Protein AF-A0A286RSZ4-F1 (afdb_monomer)

Solvent-accessible surface area (backbone atoms only — not comparable to full-atom values): 3705 Å² total; per-residue (Å²): 135,73,100,63,85,68,43,62,59,74,44,85,50,97,79,64,75,25,56,35,59,34,81,92,36,64,78,70,77,62,64,69,56,52,53,50,50,52,54,55,44,42,73,78,45,67,92,71,74,55,72,30,57,69,75,71,109

Mean predicted aligned error: 5.04 Å

pLDDT: mean 85.8, std 9.42, range [50.22, 94.69]

Secondary structure (DSSP, 8-state):
--S-SSSGGG---SSS-SGGGSGGGTT---HHHHHHHHHHHHHHSTTTS-HHHHHH-

InterPro domains:
  IPR000823 Plant peroxidase [PR00461] (29-42)
  IPR000823 Plant peroxidase [PR00461] (48-57)
  IPR000823 Plant peroxidase [PTHR31235] (2-56)
  IPR002016 Haem peroxidase [PF00141] (3-57)
  IPR002016 Haem peroxidase [PS50873] (1-57)
  IPR010255 Haem peroxidase superfamily [SSF48113] (3-57)

Structure (mmCIF, N/CA/C/O backbone):
data_AF-A0A286RSZ4-F1
#
_entry.id   AF-A0A286RSZ4-F1
#
loop_
_atom_site.group_PDB
_atom_site.id
_atom_site.type_symbol
_atom_site.label_atom_id
_atom_site.label_alt_id
_atom_site.label_comp_id
_atom_site.label_asym_id
_atom_site.label_entity_id
_atom_site.label_seq_id
_atom_site.pdbx_PDB_ins_code
_atom_site.Cartn_x
_atom_site.Cartn_y
_atom_site.Cartn_z
_atom_site.occupancy
_atom_site.B_iso_or_equiv
_atom_site.auth_seq_id
_atom_site.auth_comp_id
_atom_site.auth_asym_id
_atom_site.auth_atom_id
_atom_site.pdbx_PDB_model_num
ATOM 1 N N . TYR A 1 1 ? 14.067 -11.281 -4.981 1.00 51.78 1 TYR A N 1
ATOM 2 C CA . TYR A 1 1 ? 13.414 -11.242 -3.664 1.00 51.78 1 TYR A CA 1
ATOM 3 C C . TYR A 1 1 ? 13.609 -9.835 -3.136 1.00 51.78 1 TYR A C 1
ATOM 5 O O . TYR A 1 1 ? 14.747 -9.464 -2.874 1.00 51.78 1 TYR A O 1
ATOM 13 N N . LEU A 1 2 ? 12.561 -9.015 -3.152 1.00 50.22 2 LEU A N 1
ATOM 14 C CA . LEU A 1 2 ? 12.567 -7.713 -2.485 1.00 50.22 2 LEU A CA 1
ATOM 15 C C . LEU A 1 2 ? 12.147 -7.980 -1.035 1.00 50.22 2 LEU A C 1
ATOM 17 O O . LEU A 1 2 ? 11.199 -8.727 -0.842 1.00 50.22 2 LEU A O 1
ATOM 21 N N . GLN A 1 3 ? 12.983 -7.520 -0.101 1.00 63.47 3 GLN A N 1
ATOM 22 C CA . GLN A 1 3 ? 13.014 -7.537 1.379 1.00 63.47 3 GLN A CA 1
ATOM 23 C C . GLN A 1 3 ? 12.054 -8.365 2.279 1.00 63.47 3 GLN A C 1
ATOM 25 O O . GLN A 1 3 ? 12.273 -8.364 3.486 1.00 63.47 3 GLN A O 1
ATOM 30 N N . GLY A 1 4 ? 11.109 -9.165 1.787 1.00 68.81 4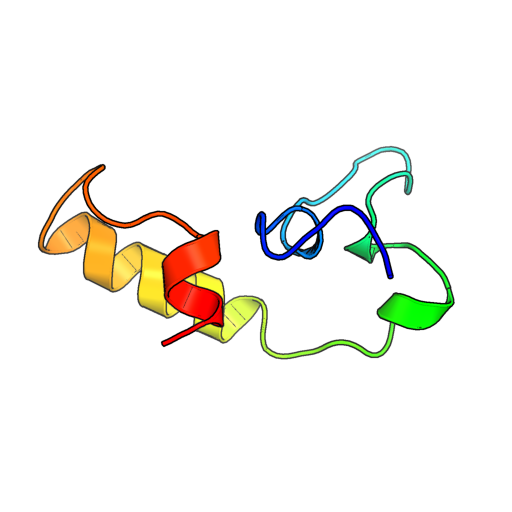 GLY A N 1
ATOM 31 C CA . GLY A 1 4 ? 10.265 -10.054 2.593 1.00 68.81 4 GLY A CA 1
ATOM 32 C C . GLY A 1 4 ? 8.782 -9.974 2.230 1.00 68.81 4 GLY A C 1
ATOM 33 O O . GLY A 1 4 ? 8.393 -9.296 1.288 1.00 68.81 4 GLY A O 1
ATOM 34 N N . CYS A 1 5 ? 7.943 -10.691 2.984 1.00 78.31 5 CYS A N 1
ATOM 35 C CA . CYS A 1 5 ? 6.479 -10.580 2.915 1.00 78.31 5 CYS A CA 1
ATOM 36 C C . CYS A 1 5 ? 5.997 -9.527 3.925 1.00 78.31 5 CYS A C 1
ATOM 38 O O . CYS A 1 5 ? 5.250 -9.839 4.844 1.00 78.31 5 CYS A O 1
ATOM 40 N N . ASP A 1 6 ? 6.504 -8.301 3.816 1.00 82.38 6 ASP A N 1
ATOM 41 C CA . ASP A 1 6 ? 6.271 -7.210 4.776 1.00 82.38 6 ASP A CA 1
ATOM 42 C C . ASP A 1 6 ? 5.225 -6.185 4.295 1.00 82.38 6 ASP A C 1
ATOM 44 O O . ASP A 1 6 ? 4.880 -5.248 5.014 1.00 82.38 6 ASP A O 1
ATOM 48 N N . GLY A 1 7 ? 4.685 -6.370 3.085 1.00 82.38 7 GLY A N 1
ATOM 49 C CA . GLY A 1 7 ? 3.678 -5.487 2.493 1.00 82.38 7 GLY A CA 1
ATOM 50 C C . GLY A 1 7 ? 4.241 -4.179 1.924 1.00 82.38 7 GLY A C 1
ATOM 51 O O . GLY A 1 7 ? 3.461 -3.316 1.522 1.00 82.38 7 GLY A O 1
ATOM 52 N N . SER A 1 8 ? 5.566 -4.027 1.838 1.00 86.69 8 SER A N 1
ATOM 53 C CA . SER A 1 8 ? 6.248 -2.839 1.292 1.00 86.69 8 SER A CA 1
ATOM 54 C C . SER A 1 8 ? 5.831 -2.492 -0.147 1.00 86.69 8 SER A C 1
ATOM 56 O O . SER A 1 8 ? 5.720 -1.313 -0.493 1.00 86.69 8 SER A O 1
ATOM 58 N N . VAL A 1 9 ? 5.469 -3.493 -0.958 1.00 89.00 9 VAL A N 1
ATOM 59 C CA . VAL A 1 9 ? 4.920 -3.319 -2.318 1.00 89.00 9 VAL A CA 1
ATOM 60 C C . VAL A 1 9 ? 3.577 -2.576 -2.372 1.00 89.00 9 VAL A C 1
ATOM 62 O O . VAL A 1 9 ? 3.190 -2.077 -3.429 1.00 89.00 9 VAL A O 1
ATOM 65 N N . LEU A 1 10 ? 2.851 -2.471 -1.256 1.00 88.50 10 LEU A N 1
ATOM 66 C CA . LEU A 1 10 ? 1.585 -1.731 -1.192 1.00 88.50 10 LEU A CA 1
ATOM 67 C C . LEU A 1 10 ? 1.784 -0.221 -1.017 1.00 88.50 10 LEU A C 1
ATOM 69 O O . LEU A 1 10 ? 0.840 0.548 -1.208 1.00 88.50 10 LEU A O 1
ATOM 73 N N . LEU A 1 11 ? 2.992 0.217 -0.658 1.00 88.94 11 LEU A N 1
ATOM 74 C CA . LEU A 1 11 ? 3.281 1.621 -0.399 1.00 88.94 11 LEU A CA 1
ATOM 75 C C . LEU A 1 11 ? 3.302 2.427 -1.703 1.00 88.94 11 LEU A C 1
ATOM 77 O O . LEU A 1 11 ? 3.872 2.009 -2.710 1.00 88.94 11 LEU A O 1
ATOM 81 N N . ASN A 1 12 ? 2.702 3.618 -1.669 1.00 88.00 12 ASN A N 1
ATOM 82 C CA . ASN A 1 12 ? 2.786 4.589 -2.760 1.00 88.00 12 ASN A CA 1
ATOM 83 C C . ASN A 1 12 ? 3.911 5.593 -2.467 1.00 88.00 12 ASN A C 1
ATOM 85 O O . ASN A 1 12 ? 4.063 6.037 -1.327 1.00 88.00 12 ASN A O 1
ATOM 89 N N . SER A 1 13 ? 4.670 5.989 -3.490 1.00 87.31 13 SER A N 1
ATOM 90 C CA . SER A 1 13 ? 5.704 7.023 -3.385 1.00 87.31 13 SER A CA 1
ATOM 91 C C . SER A 1 13 ? 5.335 8.252 -4.209 1.00 87.31 13 SER A C 1
ATOM 93 O O . SER A 1 13 ? 4.775 8.152 -5.295 1.00 87.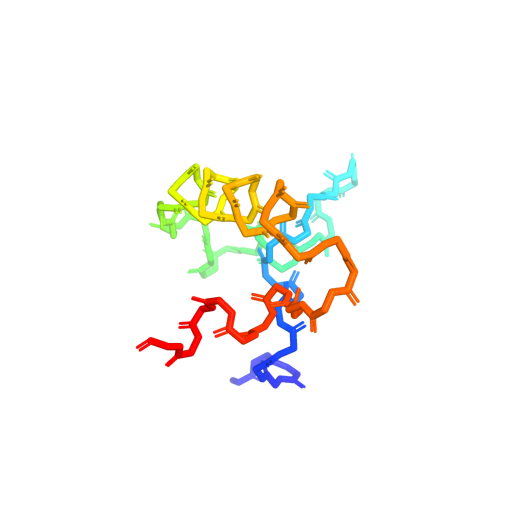31 13 SER A O 1
ATOM 95 N N . THR A 1 14 ? 5.692 9.434 -3.710 1.00 88.00 14 THR A N 1
ATOM 96 C CA . THR A 1 14 ? 5.619 10.694 -4.467 1.00 88.00 14 THR A CA 1
ATOM 97 C C . THR A 1 14 ? 6.859 10.932 -5.334 1.00 88.00 14 THR A C 1
ATOM 99 O O . THR A 1 14 ? 6.832 11.776 -6.226 1.00 88.00 14 THR A O 1
ATOM 102 N N . THR A 1 15 ? 7.944 10.190 -5.094 1.00 89.44 15 THR A N 1
ATOM 103 C CA . THR A 1 15 ? 9.242 10.310 -5.778 1.00 89.44 15 THR A CA 1
ATOM 104 C C . THR A 1 15 ? 9.535 9.130 -6.710 1.00 89.44 15 THR A C 1
ATOM 106 O O . THR A 1 15 ? 10.640 9.039 -7.243 1.00 89.44 15 THR A O 1
ATOM 109 N N . ASN A 1 16 ? 8.557 8.243 -6.938 1.00 84.56 16 ASN A N 1
ATOM 110 C CA . ASN A 1 16 ? 8.693 6.990 -7.696 1.00 84.56 16 ASN A CA 1
ATOM 111 C C . ASN A 1 16 ? 9.769 6.037 -7.139 1.00 84.56 16 ASN A C 1
ATOM 113 O O . ASN A 1 16 ? 10.431 5.322 -7.891 1.00 84.56 16 ASN A O 1
ATOM 117 N N . GLN A 1 17 ? 9.984 6.065 -5.821 1.00 87.62 17 GLN A N 1
ATOM 118 C CA . GLN A 1 17 ? 10.954 5.211 -5.127 1.00 87.62 17 GLN A CA 1
ATOM 119 C C . GLN A 1 17 ? 10.313 3.996 -4.446 1.00 87.62 17 GLN A C 1
ATOM 121 O O . GLN A 1 17 ? 11.034 3.184 -3.868 1.00 87.62 17 GLN A O 1
ATOM 126 N N . ALA A 1 18 ? 8.983 3.865 -4.478 1.00 88.88 18 ALA A N 1
ATOM 127 C CA . ALA A 1 18 ? 8.323 2.708 -3.890 1.00 88.88 18 ALA A CA 1
ATOM 128 C C . ALA A 1 18 ? 8.582 1.461 -4.735 1.00 88.88 18 ALA A C 1
ATOM 130 O O . ALA A 1 18 ? 8.731 1.528 -5.957 1.00 88.88 18 ALA A O 1
ATOM 131 N N . GLU A 1 19 ? 8.547 0.295 -4.091 1.00 87.00 19 GLU A N 1
ATOM 132 C CA . GLU A 1 19 ? 8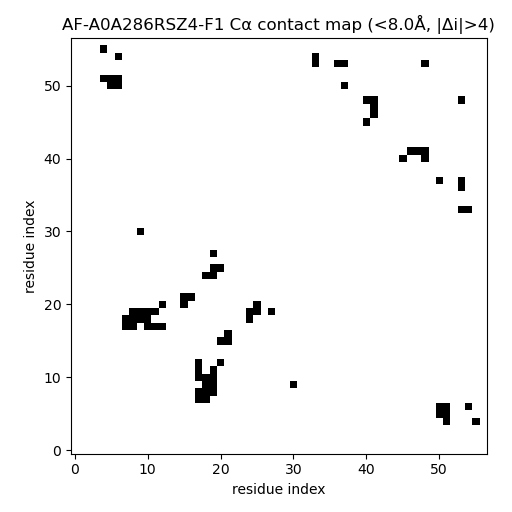.653 -0.980 -4.799 1.00 87.00 19 GLU A CA 1
ATOM 133 C C . GLU A 1 19 ? 7.558 -1.136 -5.853 1.00 87.00 19 GLU A C 1
ATOM 135 O O . GLU A 1 19 ? 7.801 -1.706 -6.913 1.00 87.00 19 GLU A O 1
ATOM 140 N N . LYS A 1 20 ? 6.377 -0.571 -5.601 1.00 87.75 20 LYS A N 1
ATOM 141 C CA . LYS A 1 20 ? 5.261 -0.523 -6.546 1.00 87.75 20 LYS A CA 1
ATOM 142 C C . LYS A 1 20 ? 5.624 0.126 -7.889 1.00 87.75 20 LYS A C 1
ATOM 144 O O . LYS A 1 20 ? 5.136 -0.307 -8.929 1.00 87.75 20 LYS A O 1
ATOM 149 N N . ASP A 1 21 ? 6.514 1.119 -7.876 1.00 87.75 21 ASP A N 1
ATOM 150 C CA . ASP A 1 21 ? 6.926 1.886 -9.060 1.00 87.75 21 ASP A CA 1
ATOM 151 C C . ASP A 1 21 ? 8.089 1.231 -9.822 1.00 87.75 21 ASP A C 1
ATOM 153 O O . ASP A 1 21 ? 8.406 1.619 -10.962 1.00 87.75 21 ASP A O 1
ATOM 157 N N . ALA A 1 22 ? 8.727 0.227 -9.207 1.00 89.31 22 ALA A N 1
ATOM 158 C CA . ALA A 1 22 ? 9.840 -0.502 -9.789 1.00 89.31 22 ALA A CA 1
ATOM 159 C C . ALA A 1 22 ? 9.411 -1.152 -11.107 1.00 89.31 22 ALA A C 1
ATOM 161 O O . ALA A 1 22 ? 8.343 -1.751 -11.203 1.00 89.31 22 ALA A O 1
ATOM 162 N N . PHE A 1 23 ? 10.273 -1.080 -12.125 1.00 88.56 23 PHE A N 1
ATOM 163 C CA . PHE A 1 23 ? 10.011 -1.653 -13.450 1.00 88.56 23 PHE A CA 1
ATOM 164 C C . PHE A 1 23 ? 9.418 -3.081 -13.434 1.00 88.56 23 PHE A C 1
ATOM 166 O O . PHE A 1 23 ? 8.424 -3.286 -14.131 1.00 88.56 23 PHE A O 1
ATOM 173 N N . PRO A 1 24 ? 9.925 -4.046 -12.632 1.00 86.94 24 PRO A N 1
ATOM 174 C CA . PRO A 1 24 ? 9.324 -5.383 -12.560 1.00 86.94 24 PRO A CA 1
ATOM 175 C C . PRO A 1 24 ? 7.908 -5.418 -11.952 1.00 86.94 24 PRO A C 1
ATOM 177 O O . PRO A 1 24 ? 7.156 -6.345 -12.238 1.00 86.94 24 PRO A O 1
ATOM 180 N N . ASN A 1 25 ? 7.523 -4.419 -11.154 1.00 86.44 25 ASN A N 1
ATOM 181 C CA . ASN A 1 25 ? 6.277 -4.394 -10.380 1.00 86.44 25 ASN A CA 1
ATOM 182 C C . ASN A 1 25 ? 5.164 -3.554 -11.028 1.00 86.44 25 ASN A C 1
ATOM 184 O O . ASN A 1 25 ? 4.006 -3.658 -10.629 1.00 86.44 25 ASN A O 1
ATOM 188 N N . ARG A 1 26 ? 5.462 -2.795 -12.092 1.00 83.38 26 ARG A N 1
ATOM 189 C CA . ARG A 1 26 ? 4.480 -1.961 -12.820 1.00 83.38 26 ARG A CA 1
ATOM 190 C C . ARG A 1 26 ? 3.315 -2.740 -13.445 1.00 83.38 26 ARG A C 1
ATOM 192 O O . ARG A 1 26 ? 2.339 -2.135 -13.876 1.00 83.38 26 ARG A O 1
ATOM 199 N N . GLY A 1 27 ? 3.424 -4.065 -13.536 1.00 84.75 27 GLY A N 1
ATOM 200 C CA . GLY A 1 27 ? 2.365 -4.947 -14.029 1.00 84.75 27 GLY A CA 1
ATOM 201 C C . GLY A 1 27 ? 1.437 -5.508 -12.947 1.00 84.75 27 GLY A C 1
ATOM 202 O O . GLY A 1 27 ? 0.451 -6.158 -13.300 1.00 84.75 27 GLY A O 1
ATOM 203 N N . LEU A 1 28 ? 1.740 -5.290 -11.662 1.00 88.81 28 LEU A N 1
ATOM 204 C CA . LEU A 1 28 ? 0.940 -5.793 -10.544 1.00 88.81 28 LEU A CA 1
ATOM 205 C C . LEU A 1 28 ? -0.432 -5.103 -10.501 1.00 88.81 28 LEU A C 1
ATOM 207 O O . LEU A 1 28 ? -0.572 -3.924 -10.824 1.00 88.81 28 LEU A O 1
ATOM 211 N N . ARG A 1 29 ? -1.463 -5.858 -10.120 1.00 88.81 29 ARG A N 1
ATOM 212 C CA . ARG A 1 29 ? -2.868 -5.418 -10.064 1.00 88.81 29 ARG A CA 1
ATOM 213 C C . ARG A 1 29 ? -3.511 -5.925 -8.774 1.00 88.81 29 ARG A C 1
ATOM 215 O O . ARG A 1 29 ? -2.935 -6.776 -8.105 1.00 88.81 29 ARG A O 1
ATOM 222 N N . GLY A 1 30 ? -4.709 -5.435 -8.455 1.00 88.25 30 GLY A N 1
ATOM 223 C CA . GLY A 1 30 ? -5.471 -5.884 -7.285 1.00 88.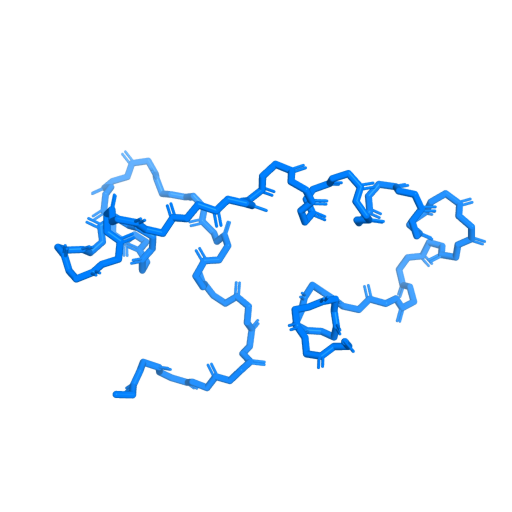25 30 GLY A CA 1
ATOM 224 C C . GLY A 1 30 ? -5.173 -5.116 -5.995 1.00 88.25 30 GLY A C 1
ATOM 225 O O . GLY A 1 30 ? -5.661 -5.500 -4.937 1.00 88.25 30 GLY A O 1
ATOM 226 N N . PHE A 1 31 ? -4.410 -4.019 -6.064 1.00 90.44 31 PHE A N 1
ATOM 227 C CA . PHE A 1 31 ? -4.180 -3.126 -4.920 1.00 90.44 31 PHE A CA 1
ATOM 228 C C . PHE A 1 31 ? -5.493 -2.566 -4.347 1.00 90.44 31 PHE A C 1
ATOM 230 O O . PHE A 1 31 ? -5.651 -2.452 -3.140 1.00 90.44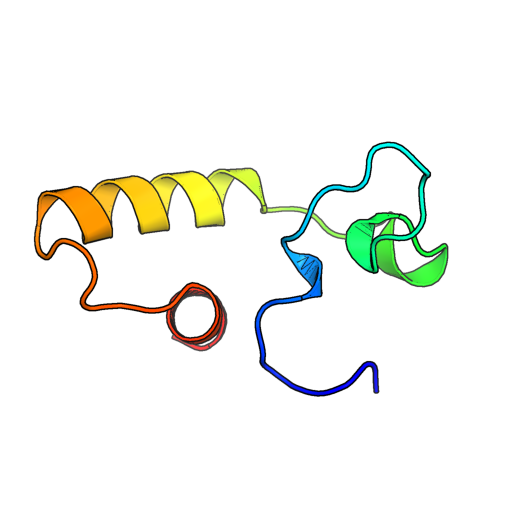 31 PHE A O 1
ATOM 237 N N . ASP A 1 32 ? -6.460 -2.295 -5.218 1.00 90.75 32 ASP A N 1
ATOM 238 C CA . ASP A 1 32 ? -7.804 -1.829 -4.885 1.00 90.75 32 ASP A CA 1
ATOM 239 C C . ASP A 1 32 ? -8.623 -2.858 -4.092 1.00 90.75 32 ASP A C 1
ATOM 241 O O . ASP A 1 32 ? -9.401 -2.490 -3.212 1.00 90.75 32 ASP A O 1
ATOM 245 N N . VAL A 1 33 ? -8.440 -4.149 -4.377 1.00 92.50 33 VAL A N 1
ATOM 246 C CA . VAL A 1 33 ? -9.078 -5.235 -3.619 1.00 92.50 33 VAL A CA 1
ATOM 247 C C . VAL A 1 33 ? -8.468 -5.321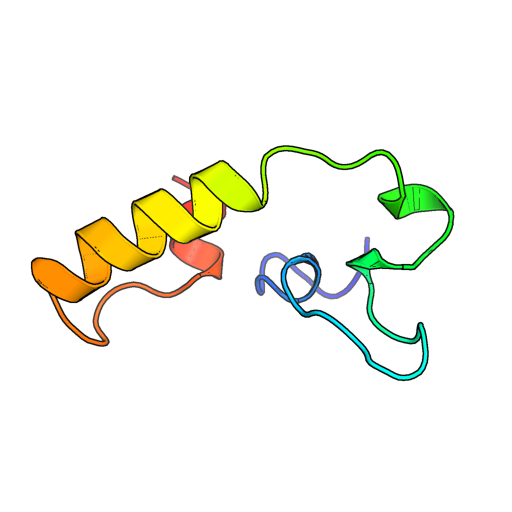 -2.223 1.00 92.50 33 VAL A C 1
ATOM 249 O O . VAL A 1 33 ? -9.196 -5.439 -1.240 1.00 92.50 33 VAL A O 1
ATOM 252 N N . ILE A 1 34 ? -7.143 -5.198 -2.125 1.00 90.69 34 ILE A N 1
ATOM 253 C CA . ILE A 1 34 ? -6.423 -5.204 -0.846 1.00 90.69 34 ILE A CA 1
ATOM 254 C C . ILE A 1 34 ? -6.881 -4.031 0.031 1.00 90.69 34 ILE A C 1
ATOM 256 O O . ILE A 1 34 ? -7.178 -4.231 1.209 1.00 90.69 34 ILE A O 1
ATOM 260 N N . ASP A 1 35 ? -7.036 -2.836 -0.545 1.00 91.06 35 ASP A N 1
ATOM 261 C CA . ASP A 1 35 ? -7.548 -1.657 0.165 1.00 91.06 35 ASP A CA 1
ATOM 262 C C . ASP A 1 35 ? -8.988 -1.862 0.669 1.00 91.06 35 ASP A C 1
ATOM 264 O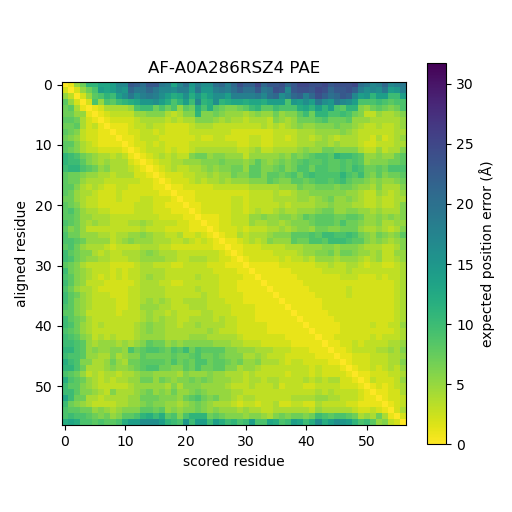 O . ASP A 1 35 ? -9.322 -1.492 1.801 1.00 91.06 35 ASP A O 1
ATOM 268 N N . GLN A 1 36 ? -9.850 -2.497 -0.133 1.00 92.94 36 GLN A N 1
ATOM 269 C CA . GLN A 1 36 ? -11.222 -2.824 0.271 1.00 92.94 36 GLN A CA 1
ATOM 270 C C . GLN A 1 36 ? -11.259 -3.831 1.421 1.00 92.94 36 GLN A C 1
ATOM 272 O O . GLN A 1 36 ? -11.990 -3.622 2.394 1.00 92.94 36 GLN A O 1
ATOM 277 N N . VAL A 1 37 ? -10.455 -4.895 1.341 1.00 92.12 37 VAL A N 1
ATOM 278 C CA . VAL A 1 37 ? -10.340 -5.896 2.410 1.00 92.12 37 VAL A CA 1
ATOM 279 C C . VAL A 1 37 ? -9.811 -5.242 3.680 1.00 92.12 37 VAL A C 1
ATOM 281 O O . VAL A 1 37 ? -10.423 -5.395 4.734 1.00 92.12 37 VAL A O 1
ATOM 284 N N . LYS A 1 38 ? -8.749 -4.434 3.592 1.00 91.88 38 LYS A N 1
ATOM 285 C CA . LYS A 1 38 ? -8.213 -3.698 4.744 1.00 91.88 38 LYS A CA 1
ATOM 286 C C . LYS A 1 38 ? -9.269 -2.789 5.365 1.00 91.88 38 LYS A C 1
ATOM 288 O O . LYS A 1 38 ? -9.422 -2.794 6.582 1.00 91.88 38 LYS A O 1
ATOM 293 N N . SER A 1 39 ? -10.049 -2.066 4.560 1.00 93.62 39 SER A N 1
ATOM 294 C CA . SER A 1 39 ? -11.145 -1.228 5.062 1.00 93.62 39 SER A CA 1
ATOM 295 C C . SER A 1 39 ? -12.229 -2.042 5.775 1.00 93.62 39 SER A C 1
ATOM 297 O O . SER A 1 39 ? -12.726 -1.623 6.819 1.00 93.62 39 SER A O 1
ATOM 299 N N . ALA A 1 40 ? -12.604 -3.206 5.240 1.00 94.12 40 ALA A N 1
ATOM 300 C CA . ALA A 1 40 ? -13.585 -4.088 5.868 1.00 94.12 40 ALA A CA 1
ATOM 301 C C . ALA A 1 40 ? -13.066 -4.676 7.190 1.00 94.12 40 ALA A C 1
ATOM 303 O O . ALA A 1 40 ? -13.790 -4.692 8.185 1.00 94.12 40 ALA A O 1
ATOM 304 N N . VAL A 1 41 ? -11.803 -5.103 7.214 1.00 93.50 41 VAL A N 1
ATOM 305 C CA . VAL A 1 41 ? -11.159 -5.677 8.398 1.00 93.50 41 VAL A CA 1
ATOM 306 C C . VAL A 1 41 ? -10.963 -4.627 9.488 1.00 93.50 41 VAL A C 1
ATOM 308 O O . VAL A 1 41 ? -11.302 -4.893 10.633 1.00 93.50 41 VAL A O 1
ATOM 311 N N . GLU A 1 42 ? -10.528 -3.412 9.153 1.00 94.31 42 GLU A N 1
ATOM 312 C CA . GLU A 1 42 ? -10.397 -2.317 10.127 1.00 94.31 42 GLU A CA 1
ATOM 313 C C . GLU A 1 42 ? -11.744 -1.888 10.726 1.00 94.31 42 GLU A C 1
ATOM 315 O O . GLU A 1 42 ? -11.800 -1.467 11.880 1.00 94.31 42 GLU A O 1
ATOM 320 N N . LYS A 1 43 ? -12.853 -2.035 9.986 1.00 94.50 43 LYS A N 1
ATOM 321 C CA . LYS A 1 43 ? -14.205 -1.806 10.529 1.00 94.50 43 LYS A CA 1
ATOM 322 C C . LYS A 1 43 ? -14.616 -2.865 11.551 1.00 94.50 43 LYS A C 1
ATOM 324 O O . LYS A 1 43 ? -15.350 -2.544 12.480 1.00 94.50 43 LYS A O 1
ATOM 329 N N . ALA A 1 44 ? -14.192 -4.112 11.362 1.00 94.69 44 ALA A N 1
ATOM 330 C CA . ALA A 1 44 ? -14.510 -5.208 12.271 1.00 94.69 44 ALA A CA 1
ATOM 331 C C . ALA A 1 44 ? -13.561 -5.250 13.480 1.00 94.69 44 ALA A C 1
ATOM 333 O O . ALA A 1 44 ? -13.997 -5.472 14.610 1.00 94.69 44 ALA A O 1
ATOM 334 N N . CYS A 1 45 ? -12.265 -5.052 13.242 1.00 94.38 45 CYS A N 1
ATOM 335 C CA . CYS A 1 45 ? -11.189 -5.210 14.215 1.00 94.38 45 CYS A CA 1
ATOM 336 C C . CYS A 1 45 ? -10.082 -4.165 13.958 1.00 94.38 45 CYS A C 1
ATOM 338 O O . CYS A 1 45 ? -9.089 -4.473 13.291 1.00 94.38 45 CYS A O 1
ATOM 340 N N . PRO A 1 46 ? -10.231 -2.932 14.474 1.00 92.56 46 PRO A N 1
ATOM 341 C CA . PRO A 1 46 ? -9.287 -1.854 14.204 1.00 92.56 46 PRO A CA 1
ATOM 342 C C . PRO A 1 46 ? -7.893 -2.156 14.769 1.00 92.56 46 PRO A C 1
ATOM 344 O O . PRO A 1 46 ? -7.761 -2.544 15.931 1.00 92.56 46 PRO A O 1
ATOM 347 N N . ASN A 1 47 ? -6.852 -1.940 13.963 1.00 87.31 47 ASN A N 1
ATOM 348 C CA . ASN A 1 47 ? -5.433 -2.162 14.284 1.00 87.31 47 ASN A CA 1
ATOM 349 C C . ASN A 1 47 ? -5.044 -3.602 14.683 1.00 87.31 47 ASN A C 1
ATOM 351 O O . ASN A 1 47 ? -4.009 -3.794 15.321 1.00 87.31 47 ASN A O 1
ATOM 355 N N . VAL A 1 48 ? -5.839 -4.615 14.324 1.00 91.81 48 VAL A N 1
ATOM 356 C CA . VAL A 1 48 ? -5.535 -6.021 14.665 1.00 91.81 48 VAL A CA 1
ATOM 357 C C . VAL A 1 48 ? -4.786 -6.745 13.546 1.00 91.81 48 VAL A C 1
ATOM 359 O O . VAL A 1 48 ? -3.858 -7.499 13.818 1.00 91.81 48 VAL A O 1
ATOM 362 N N . VAL A 1 49 ? -5.179 -6.528 12.289 1.00 89.44 49 VAL A N 1
ATOM 363 C CA . VAL A 1 49 ? -4.655 -7.279 11.136 1.00 89.44 49 VAL A CA 1
ATOM 364 C C . VAL A 1 49 ? -3.698 -6.410 10.330 1.00 89.44 49 VAL A C 1
ATOM 366 O O . VAL A 1 49 ? -4.056 -5.296 9.936 1.00 89.44 49 VAL A O 1
ATOM 369 N N . THR A 1 50 ? -2.490 -6.898 10.042 1.00 86.31 50 THR A N 1
ATOM 370 C CA . THR A 1 50 ? -1.513 -6.131 9.255 1.00 86.31 50 THR A CA 1
ATOM 371 C C . THR A 1 50 ? -1.762 -6.269 7.750 1.00 86.31 50 THR A C 1
ATOM 373 O O . THR A 1 50 ? -2.400 -7.211 7.287 1.00 86.31 50 THR A O 1
ATOM 376 N N . CYS A 1 51 ? -1.271 -5.316 6.951 1.00 86.25 51 CYS A N 1
ATOM 377 C CA . CYS A 1 51 ? -1.417 -5.384 5.493 1.00 86.25 51 CYS A CA 1
ATOM 378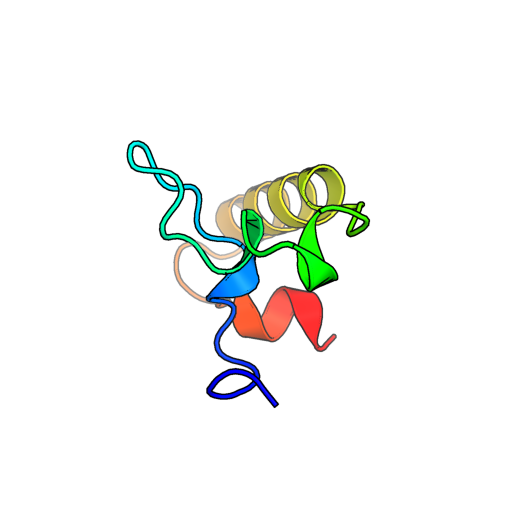 C C . CYS A 1 51 ? -0.644 -6.563 4.879 1.00 86.25 51 CYS A C 1
ATOM 380 O O . CYS A 1 51 ? -1.064 -7.087 3.853 1.00 86.25 51 CYS A O 1
ATOM 382 N N . ALA A 1 52 ? 0.453 -6.994 5.511 1.00 86.31 52 ALA A N 1
ATOM 383 C CA . ALA A 1 52 ? 1.190 -8.189 5.113 1.00 86.31 52 ALA A CA 1
ATOM 384 C C . ALA A 1 52 ? 0.332 -9.455 5.265 1.00 86.31 52 ALA A C 1
ATOM 386 O O . ALA A 1 52 ? 0.263 -10.263 4.340 1.00 86.31 52 ALA A O 1
ATOM 387 N N . ASP A 1 53 ? -0.391 -9.577 6.383 1.00 83.81 53 ASP A N 1
ATOM 388 C CA . ASP A 1 53 ? -1.260 -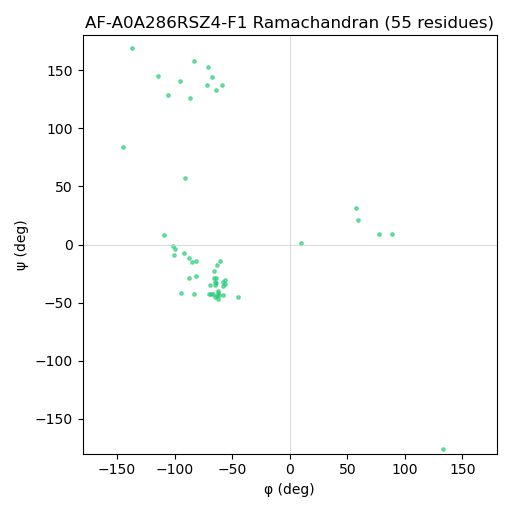10.729 6.650 1.00 83.81 53 ASP A CA 1
ATOM 389 C C . ASP A 1 53 ? -2.422 -10.821 5.650 1.00 83.81 53 ASP A C 1
ATOM 391 O O . ASP A 1 53 ? -2.814 -11.915 5.259 1.00 83.81 53 ASP A O 1
ATOM 395 N N . ILE A 1 54 ? -2.938 -9.680 5.176 1.00 85.25 54 ILE A N 1
ATOM 396 C CA . ILE A 1 54 ? -4.008 -9.633 4.163 1.00 85.25 54 ILE A CA 1
ATOM 397 C C . ILE A 1 54 ? -3.557 -10.206 2.814 1.00 85.25 54 ILE A C 1
ATOM 399 O O . ILE A 1 54 ? -4.377 -10.768 2.098 1.00 85.25 54 ILE A O 1
ATOM 403 N N . ILE A 1 55 ? -2.281 -10.057 2.447 1.00 83.00 55 ILE A N 1
ATOM 404 C CA . ILE A 1 55 ? -1.755 -10.557 1.165 1.00 83.00 55 ILE A CA 1
ATOM 405 C C . ILE A 1 55 ? -1.434 -12.058 1.233 1.00 83.00 55 ILE A C 1
ATOM 407 O O . ILE A 1 55 ? -1.426 -12.729 0.202 1.00 83.00 55 ILE A O 1
ATOM 411 N N . PHE A 1 56 ? -1.114 -12.572 2.423 1.00 74.25 56 PHE A N 1
ATOM 412 C CA . PHE A 1 56 ? -0.697 -13.962 2.614 1.00 74.25 56 PHE A CA 1
ATOM 413 C C . PHE A 1 56 ? -1.864 -14.940 2.824 1.00 74.25 56 PHE A C 1
ATOM 415 O O . PHE A 1 56 ? -1.713 -16.121 2.509 1.00 74.25 56 PHE A O 1
ATOM 422 N N . LEU A 1 57 ? -2.983 -14.465 3.380 1.00 60.59 57 LEU A N 1
ATOM 423 C CA . LEU A 1 57 ? -4.217 -15.243 3.569 1.00 60.59 57 LEU A CA 1
ATOM 424 C C . LEU A 1 57 ? -4.790 -15.768 2.245 1.00 60.59 57 LEU A C 1
ATOM 426 O O . LEU A 1 57 ? -5.215 -16.947 2.246 1.00 60.59 57 LEU A O 1
#

Organism: Panax ginseng (NCBI:txid4054)

Foldseek 3Di:
DPPDLQCQCLDDDPVLPGPCSDPVNVPDDCSVVLVVVVVVCCVVPNPPDHSSNSVVD

Radius of gyration: 12.22 Å; Cα contacts (8 Å, |Δi|>4): 41; chains: 1; bounding box: 28×26×29 Å

Sequence (57 aa):
YLQGCDGSVLLNSTTNQAEKDAFPNRGLRGFDVIDQVKSAVEKACPNVVTCADIIFL